Protein AF-A0A521HAP2-F1 (afdb_monomer)

Structure (mmCIF, N/CA/C/O backbone):
data_AF-A0A521HAP2-F1
#
_entry.id   AF-A0A521HAP2-F1
#
loop_
_atom_site.group_PDB
_atom_site.id
_atom_site.type_symbol
_atom_site.label_atom_id
_atom_site.label_alt_id
_atom_site.label_comp_id
_atom_site.label_asym_id
_atom_site.label_entity_id
_atom_site.label_seq_id
_atom_site.pdbx_PDB_ins_code
_atom_site.Cartn_x
_atom_site.Cartn_y
_atom_site.Cartn_z
_atom_site.occupancy
_atom_site.B_iso_or_equiv
_atom_site.auth_seq_id
_atom_site.auth_comp_id
_atom_site.auth_asym_id
_atom_site.auth_atom_id
_atom_site.pdbx_PDB_model_num
ATOM 1 N N . THR A 1 1 ? 21.084 -0.701 -2.648 1.00 40.22 1 THR A N 1
ATOM 2 C CA . THR A 1 1 ? 20.131 -0.106 -1.692 1.00 40.22 1 THR A CA 1
ATOM 3 C C . THR A 1 1 ? 19.084 0.658 -2.483 1.00 40.22 1 THR A C 1
ATOM 5 O O . THR A 1 1 ? 19.196 1.861 -2.666 1.00 40.22 1 THR A O 1
ATOM 8 N N . GLU A 1 2 ? 18.097 -0.043 -3.049 1.00 48.22 2 GLU A N 1
ATOM 9 C CA . GLU A 1 2 ? 16.968 0.624 -3.711 1.00 48.22 2 GLU A CA 1
ATOM 10 C C . GLU A 1 2 ? 16.092 1.251 -2.628 1.00 48.22 2 GLU A C 1
ATOM 12 O O . GLU A 1 2 ? 15.261 0.582 -2.014 1.00 48.22 2 GLU A O 1
ATOM 17 N N . GLY A 1 3 ? 16.337 2.529 -2.341 1.0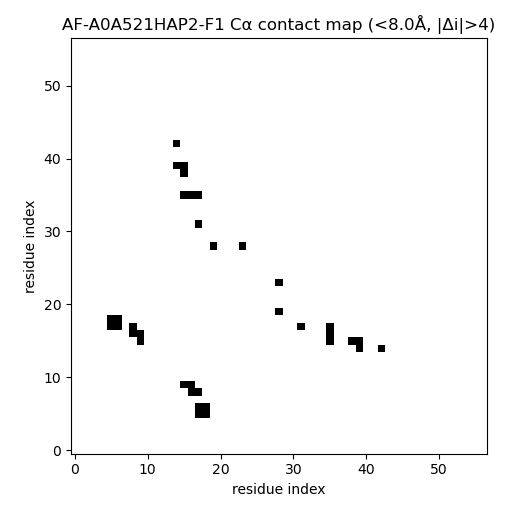0 48.06 3 GLY A N 1
ATOM 18 C CA . GLY A 1 3 ? 15.447 3.332 -1.522 1.00 48.06 3 GLY A CA 1
ATOM 19 C C . GLY A 1 3 ? 14.080 3.344 -2.189 1.00 48.06 3 GLY A C 1
ATOM 20 O O . GLY A 1 3 ? 13.886 3.987 -3.219 1.00 48.06 3 GLY A O 1
ATOM 21 N N . VAL A 1 4 ? 13.136 2.588 -1.631 1.00 55.16 4 VAL A N 1
ATOM 22 C CA . VAL A 1 4 ? 11.725 2.756 -1.957 1.00 55.16 4 VAL A CA 1
ATOM 23 C C . VAL A 1 4 ? 11.390 4.166 -1.501 1.00 55.16 4 VAL A C 1
ATOM 25 O O . VAL A 1 4 ? 11.337 4.432 -0.303 1.00 55.16 4 VAL A O 1
ATOM 28 N N . ALA A 1 5 ? 11.223 5.079 -2.454 1.00 52.09 5 ALA A N 1
ATOM 29 C CA . ALA A 1 5 ? 10.603 6.360 -2.184 1.00 52.09 5 ALA A CA 1
ATOM 30 C C . ALA A 1 5 ? 9.152 6.073 -1.773 1.00 52.09 5 ALA A C 1
ATOM 32 O O . ALA A 1 5 ? 8.253 6.030 -2.608 1.00 52.09 5 ALA A O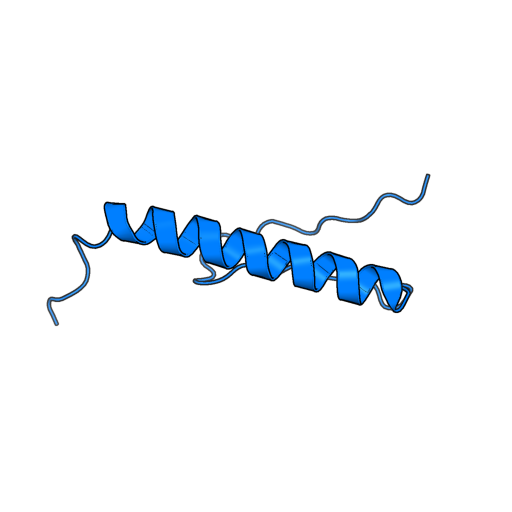 1
ATOM 33 N N . LEU A 1 6 ? 8.941 5.800 -0.485 1.00 59.19 6 LEU A N 1
ATOM 34 C CA . LEU A 1 6 ? 7.666 6.004 0.187 1.00 59.19 6 LEU A CA 1
ATOM 35 C C . LEU A 1 6 ? 7.425 7.518 0.109 1.00 59.19 6 LEU A C 1
ATOM 37 O O . LEU A 1 6 ? 7.890 8.281 0.952 1.00 59.19 6 LEU A O 1
ATOM 41 N N . GLY A 1 7 ? 6.857 7.958 -1.018 1.00 61.69 7 GLY A N 1
ATOM 42 C CA . GLY A 1 7 ? 6.515 9.355 -1.272 1.00 61.69 7 GLY A CA 1
ATOM 43 C C . GLY A 1 7 ? 5.493 9.862 -0.248 1.00 61.69 7 GLY A C 1
ATOM 44 O O . GLY A 1 7 ? 4.834 9.049 0.397 1.00 61.69 7 GLY A O 1
ATOM 45 N N . PRO A 1 8 ? 5.387 11.190 -0.073 1.00 54.44 8 PRO A N 1
ATOM 46 C CA . PRO A 1 8 ? 4.847 11.826 1.125 1.00 54.44 8 PRO A CA 1
ATOM 47 C C . PRO A 1 8 ? 3.467 11.281 1.477 1.00 54.44 8 PRO A C 1
ATOM 49 O O . PRO A 1 8 ? 2.592 11.224 0.614 1.00 54.44 8 PRO A O 1
ATOM 52 N N . ILE A 1 9 ? 3.269 10.929 2.753 1.00 57.78 9 ILE A N 1
ATOM 53 C CA . ILE A 1 9 ? 1.929 10.718 3.305 1.00 57.78 9 ILE A CA 1
ATOM 54 C C . ILE A 1 9 ? 1.142 11.982 2.972 1.00 57.78 9 ILE A C 1
ATOM 56 O O . ILE A 1 9 ? 1.424 13.058 3.506 1.00 57.78 9 ILE A O 1
ATOM 60 N N . LEU A 1 10 ? 0.208 11.870 2.029 1.00 56.09 10 LEU A N 1
ATOM 61 C CA . LEU A 1 10 ? -0.594 13.006 1.617 1.00 56.09 10 LEU A CA 1
ATOM 62 C C . LEU A 1 10 ? -1.478 13.391 2.807 1.00 56.09 10 LEU A C 1
ATOM 64 O O . LEU A 1 10 ? -2.330 12.628 3.259 1.00 56.09 10 LEU A O 1
ATOM 68 N N . MET A 1 11 ? -1.241 14.576 3.357 1.00 58.50 11 MET A N 1
ATOM 69 C CA . MET A 1 11 ? -2.094 15.165 4.383 1.00 58.50 11 MET A CA 1
ATOM 70 C C . MET A 1 11 ? -3.306 15.789 3.680 1.00 58.50 11 MET A C 1
ATOM 72 O O . MET A 1 11 ? -3.146 16.514 2.704 1.00 58.50 11 MET A O 1
ATOM 76 N N . GLY A 1 12 ? -4.521 15.482 4.143 1.00 61.78 12 GLY A N 1
ATOM 77 C CA . GLY A 1 12 ? -5.769 16.029 3.585 1.00 61.78 12 GLY A CA 1
ATOM 78 C C . GLY A 1 12 ? -6.486 15.160 2.543 1.00 61.78 12 GLY A C 1
ATOM 79 O O . GLY A 1 12 ? -7.625 15.456 2.196 1.00 61.78 12 GLY A O 1
ATOM 80 N N . VAL A 1 13 ? -5.903 14.050 2.080 1.00 61.03 13 VAL A N 1
ATOM 81 C CA . VAL A 1 13 ? -6.677 13.051 1.318 1.00 61.03 13 VAL A CA 1
ATOM 82 C C . VAL A 1 13 ? -7.618 12.310 2.261 1.00 61.03 13 VAL A C 1
ATOM 84 O O . VAL A 1 13 ? -7.227 11.977 3.377 1.00 61.03 13 VAL A O 1
ATOM 87 N N . SER A 1 14 ? -8.848 12.009 1.838 1.00 66.25 14 SER A N 1
ATOM 88 C CA . SER A 1 14 ? -9.801 11.227 2.647 1.00 66.25 14 SER A CA 1
ATOM 89 C C . SER A 1 14 ? -9.420 9.739 2.734 1.00 66.25 14 SER A C 1
ATOM 91 O O . SER A 1 14 ? -9.856 9.045 3.651 1.00 66.25 14 SER A O 1
ATOM 93 N N . LYS A 1 15 ? -8.570 9.242 1.821 1.00 71.44 15 LYS A N 1
ATOM 94 C CA . LYS A 1 15 ? -8.170 7.827 1.687 1.00 71.44 15 LYS A CA 1
ATOM 95 C C . LYS A 1 15 ? -6.650 7.685 1.477 1.00 71.44 15 LYS A C 1
ATOM 97 O O . LYS A 1 15 ? -6.048 8.637 0.989 1.00 71.44 15 LYS A O 1
ATOM 102 N N . PRO A 1 16 ? -6.037 6.529 1.802 1.00 77.69 16 PRO A N 1
ATOM 103 C CA . PRO A 1 16 ? -4.602 6.308 1.605 1.00 77.69 16 PRO A CA 1
ATOM 104 C C . PRO A 1 16 ? -4.185 6.381 0.132 1.00 77.69 16 PRO A C 1
ATOM 106 O O . PRO A 1 16 ? -4.894 5.874 -0.740 1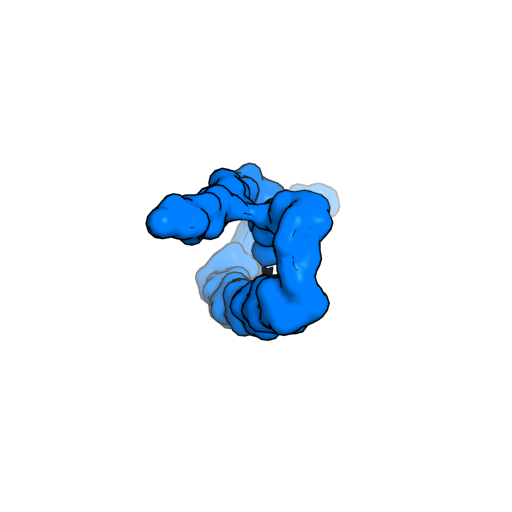.00 77.69 16 PRO A O 1
ATOM 109 N N . ALA A 1 17 ? -3.025 6.981 -0.140 1.00 78.31 17 ALA A N 1
ATOM 110 C CA . ALA A 1 17 ? -2.469 7.117 -1.482 1.00 78.31 17 ALA A CA 1
ATOM 111 C C . ALA A 1 17 ? -0.944 6.947 -1.450 1.00 78.31 17 ALA A C 1
ATOM 113 O O . ALA A 1 17 ? -0.253 7.680 -0.746 1.00 78.31 17 ALA A O 1
ATOM 114 N N . HIS A 1 18 ? -0.439 5.999 -2.244 1.00 80.44 18 HIS A N 1
ATOM 115 C CA . HIS A 1 18 ? 0.987 5.683 -2.372 1.00 80.44 18 HIS A CA 1
ATOM 116 C C . HIS A 1 18 ? 1.427 5.839 -3.824 1.00 80.44 18 HIS A C 1
ATOM 118 O O . HIS A 1 18 ? 0.763 5.332 -4.730 1.00 80.44 18 HIS A O 1
ATOM 124 N N . ILE A 1 19 ? 2.550 6.520 -4.054 1.00 83.50 19 ILE A N 1
ATOM 125 C CA . ILE A 1 19 ? 3.093 6.746 -5.400 1.00 83.50 19 ILE A CA 1
ATOM 126 C C . ILE A 1 19 ? 4.129 5.666 -5.713 1.00 83.50 19 ILE A C 1
ATOM 128 O O . ILE A 1 19 ? 5.082 5.469 -4.960 1.00 83.50 19 ILE A O 1
ATOM 132 N N . LEU A 1 20 ? 3.960 4.988 -6.849 1.00 84.06 20 LEU A N 1
ATOM 133 C CA . LEU A 1 20 ? 4.926 4.021 -7.370 1.00 84.06 20 LEU A CA 1
ATOM 134 C C . LEU A 1 20 ? 5.723 4.625 -8.522 1.00 84.06 20 LEU A C 1
ATOM 136 O O . LEU A 1 20 ? 5.216 5.441 -9.289 1.00 84.06 20 LEU A O 1
ATOM 140 N N . THR A 1 21 ? 6.974 4.192 -8.662 1.00 86.25 21 THR A N 1
ATOM 141 C CA . THR A 1 21 ? 7.789 4.529 -9.830 1.00 86.25 21 THR A CA 1
ATOM 142 C C . THR A 1 21 ? 7.442 3.608 -11.007 1.00 86.25 21 THR A C 1
ATOM 144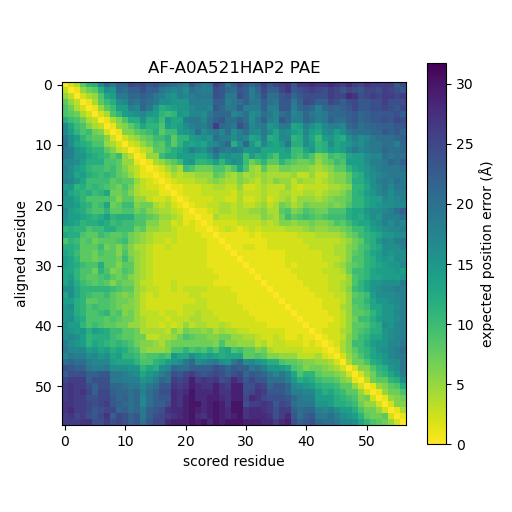 O O . THR A 1 21 ? 7.055 2.458 -10.783 1.00 86.25 21 THR A O 1
ATOM 147 N N . PRO A 1 22 ? 7.640 4.045 -12.267 1.00 82.31 22 PRO A N 1
ATOM 148 C CA . PRO A 1 22 ? 7.405 3.198 -13.444 1.00 82.31 22 PRO A CA 1
ATOM 149 C C . PRO A 1 22 ? 8.236 1.904 -13.477 1.00 82.31 22 PRO A C 1
ATOM 151 O O . PRO A 1 22 ? 7.873 0.955 -14.158 1.00 82.31 22 PRO A O 1
ATOM 154 N N . ALA A 1 23 ? 9.337 1.848 -12.721 1.00 89.00 23 ALA A N 1
ATOM 155 C CA . ALA A 1 23 ? 10.181 0.661 -12.576 1.00 89.00 23 ALA A CA 1
ATOM 156 C C . ALA A 1 23 ? 9.611 -0.394 -11.600 1.00 89.00 23 ALA A C 1
ATOM 158 O O . ALA A 1 23 ? 10.245 -1.421 -11.353 1.00 89.00 23 ALA A O 1
ATOM 159 N N . ALA A 1 24 ? 8.446 -0.153 -10.989 1.00 86.81 24 ALA A N 1
ATOM 160 C CA . ALA A 1 24 ? 7.834 -1.100 -10.067 1.00 86.81 24 ALA A CA 1
ATOM 161 C C . ALA A 1 24 ? 7.405 -2.394 -10.782 1.00 86.81 24 ALA A C 1
ATOM 163 O O . ALA A 1 24 ? 6.730 -2.381 -11.807 1.00 86.81 24 ALA A O 1
ATOM 164 N N . THR A 1 25 ? 7.757 -3.538 -10.195 1.00 91.69 25 THR A N 1
ATOM 165 C CA . THR A 1 25 ? 7.312 -4.855 -10.668 1.00 91.69 25 THR A CA 1
ATOM 166 C C . THR A 1 25 ? 5.861 -5.134 -10.267 1.00 91.69 25 THR A C 1
ATOM 168 O O . THR A 1 25 ? 5.347 -4.555 -9.308 1.00 91.69 25 THR A O 1
ATOM 171 N N . VAL A 1 26 ? 5.210 -6.101 -10.925 1.00 93.62 26 VAL A N 1
ATOM 172 C CA . VAL A 1 26 ? 3.831 -6.530 -10.600 1.00 93.62 26 VAL A CA 1
ATOM 173 C C . VAL A 1 26 ? 3.678 -6.896 -9.120 1.00 93.62 26 VAL A C 1
ATOM 175 O O . VAL A 1 26 ? 2.727 -6.473 -8.468 1.00 93.62 26 VAL A O 1
ATOM 178 N N . ARG A 1 27 ? 4.656 -7.612 -8.545 1.00 91.31 27 ARG A N 1
ATOM 179 C CA . ARG A 1 27 ? 4.664 -7.953 -7.113 1.00 91.31 27 ARG A CA 1
ATOM 180 C C . ARG A 1 27 ? 4.641 -6.706 -6.227 1.00 91.31 27 ARG A C 1
ATOM 182 O O . ARG A 1 27 ? 3.957 -6.704 -5.209 1.00 91.31 27 ARG A O 1
ATOM 189 N N . ARG A 1 28 ? 5.374 -5.650 -6.601 1.00 88.44 28 ARG A N 1
ATOM 190 C CA . ARG A 1 28 ? 5.386 -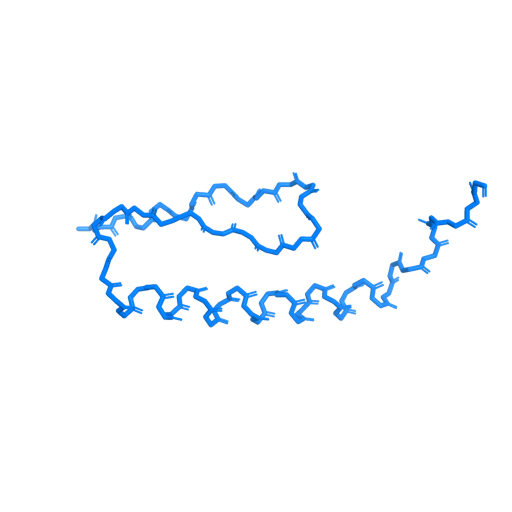4.383 -5.852 1.00 88.44 28 ARG A CA 1
ATOM 191 C C . ARG A 1 28 ? 4.025 -3.700 -5.909 1.00 88.44 28 ARG A C 1
ATOM 193 O O . ARG A 1 28 ? 3.571 -3.238 -4.873 1.00 88.44 28 ARG A O 1
ATOM 200 N N . VAL A 1 29 ? 3.362 -3.697 -7.065 1.00 89.88 29 VAL A N 1
ATOM 201 C CA . VAL A 1 29 ? 2.004 -3.144 -7.196 1.00 89.88 29 VAL A CA 1
ATOM 202 C C . VAL A 1 29 ? 1.033 -3.882 -6.274 1.00 89.88 29 VAL A C 1
ATOM 204 O O . VAL A 1 29 ? 0.393 -3.251 -5.440 1.00 89.88 29 VAL A O 1
ATOM 207 N N . VAL A 1 30 ? 0.995 -5.217 -6.346 1.00 92.94 30 VAL A N 1
ATOM 208 C CA . VAL A 1 30 ? 0.098 -6.047 -5.519 1.00 92.94 30 VAL A CA 1
ATOM 209 C C . VAL A 1 30 ? 0.346 -5.831 -4.025 1.00 92.94 30 VAL A C 1
ATOM 211 O O . VAL A 1 30 ? -0.594 -5.599 -3.266 1.00 92.94 30 VAL A O 1
ATOM 214 N N . ASN A 1 31 ? 1.611 -5.853 -3.601 1.00 90.12 31 ASN A N 1
ATOM 215 C CA . ASN A 1 31 ? 1.961 -5.625 -2.201 1.00 90.12 31 ASN A CA 1
ATOM 216 C C . ASN A 1 31 ? 1.537 -4.224 -1.724 1.00 90.12 31 ASN A C 1
ATOM 218 O O . ASN A 1 31 ? 1.076 -4.081 -0.595 1.00 90.12 31 ASN A O 1
ATOM 222 N N . MET A 1 32 ? 1.654 -3.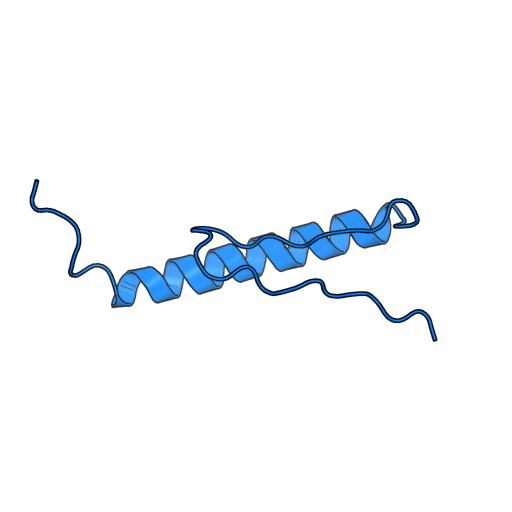198 -2.572 1.00 91.25 32 MET A N 1
ATOM 223 C CA . MET A 1 32 ? 1.268 -1.824 -2.226 1.00 91.25 32 MET A CA 1
ATOM 224 C C . MET A 1 32 ? -0.249 -1.640 -2.171 1.00 91.25 32 MET A C 1
ATOM 226 O O . MET A 1 32 ? -0.744 -0.928 -1.300 1.00 91.25 32 MET A O 1
ATOM 230 N N . THR A 1 33 ? -1.009 -2.338 -3.017 1.00 87.88 33 THR A N 1
ATOM 231 C CA . THR A 1 33 ? -2.474 -2.389 -2.907 1.00 87.88 33 THR A CA 1
ATOM 232 C C . THR A 1 33 ? -2.924 -3.048 -1.603 1.00 87.88 33 THR A C 1
ATOM 234 O O . THR A 1 33 ? -3.847 -2.547 -0.961 1.00 87.88 33 THR A O 1
ATOM 237 N N . ALA A 1 34 ? -2.266 -4.133 -1.178 1.00 91.06 34 ALA A N 1
ATOM 238 C CA . ALA A 1 34 ? -2.580 -4.792 0.091 1.00 91.06 34 ALA A CA 1
ATOM 239 C C . ALA A 1 34 ? -2.368 -3.851 1.289 1.00 91.06 34 ALA A C 1
ATOM 241 O O . ALA A 1 34 ? -3.236 -3.752 2.155 1.00 91.06 34 ALA A O 1
ATOM 242 N N . ILE A 1 35 ? -1.256 -3.109 1.301 1.00 88.25 35 ILE A N 1
ATOM 243 C CA . ILE A 1 35 ? -0.973 -2.104 2.336 1.00 88.25 35 ILE A CA 1
ATOM 244 C C . ILE A 1 35 ? -2.027 -0.993 2.317 1.00 88.25 35 ILE A C 1
ATOM 246 O O . ILE A 1 35 ? -2.620 -0.705 3.354 1.00 88.25 35 ILE A O 1
ATOM 250 N N . ALA A 1 36 ? -2.330 -0.428 1.145 1.00 86.75 36 ALA A N 1
ATOM 25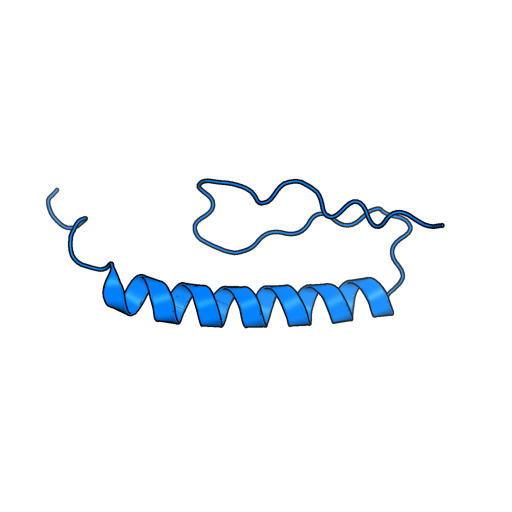1 C CA . ALA A 1 36 ? -3.328 0.635 1.013 1.00 86.75 36 ALA A CA 1
ATOM 252 C C . ALA A 1 36 ? -4.721 0.202 1.509 1.00 86.75 36 ALA 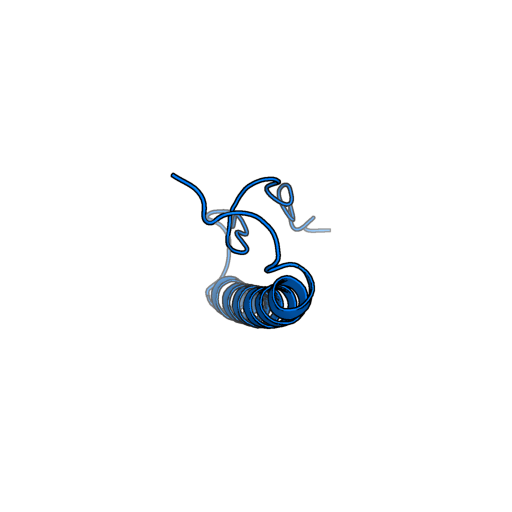A C 1
ATOM 254 O O . ALA A 1 36 ? -5.430 0.983 2.144 1.00 86.75 36 ALA A O 1
ATOM 255 N N . ALA A 1 37 ? -5.114 -1.051 1.253 1.00 87.69 37 ALA A N 1
ATOM 256 C CA . ALA A 1 37 ? -6.381 -1.602 1.727 1.00 87.69 37 ALA A CA 1
ATOM 257 C C . ALA A 1 37 ? -6.428 -1.712 3.260 1.00 87.69 37 ALA A C 1
ATOM 259 O O . ALA A 1 37 ? -7.439 -1.361 3.868 1.00 87.69 37 ALA A O 1
ATOM 260 N N . VAL A 1 38 ? -5.338 -2.165 3.886 1.00 88.94 38 VAL A N 1
ATOM 261 C CA . VAL A 1 38 ? -5.232 -2.263 5.350 1.00 88.94 38 VAL A CA 1
ATOM 262 C C . VAL A 1 38 ? -5.241 -0.876 5.990 1.00 88.94 38 VAL A C 1
ATOM 264 O O . VAL A 1 38 ? -5.986 -0.642 6.939 1.00 88.94 38 VAL A O 1
ATOM 267 N N . GLU A 1 39 ? -4.485 0.075 5.447 1.00 85.56 39 GLU A N 1
ATOM 268 C CA . GLU A 1 39 ? -4.494 1.458 5.933 1.00 85.56 39 GLU A CA 1
ATOM 269 C C . GLU A 1 39 ? -5.882 2.096 5.833 1.00 85.56 39 GLU A C 1
ATOM 271 O O . GLU A 1 39 ? -6.302 2.808 6.746 1.00 85.56 39 GLU A O 1
ATOM 276 N N . ALA A 1 40 ? -6.629 1.813 4.761 1.00 84.88 40 ALA A N 1
ATOM 277 C CA . ALA A 1 40 ? -7.990 2.312 4.600 1.00 84.88 40 ALA A CA 1
ATOM 278 C C . ALA A 1 40 ? -8.927 1.746 5.676 1.00 84.88 40 ALA A C 1
ATOM 280 O O . ALA A 1 40 ? -9.744 2.489 6.220 1.00 84.88 40 ALA A O 1
ATOM 281 N N . GLN A 1 41 ? -8.786 0.461 6.019 1.00 86.88 41 GLN A N 1
ATOM 282 C CA . GLN A 1 41 ? -9.553 -0.173 7.095 1.00 86.88 41 GLN A CA 1
ATOM 283 C C . GLN A 1 41 ? -9.210 0.423 8.464 1.00 86.88 41 GLN A C 1
ATOM 285 O O . GLN A 1 41 ? -10.115 0.774 9.220 1.00 86.88 41 GLN A O 1
ATOM 290 N N . ILE A 1 42 ? -7.918 0.597 8.763 1.00 86.50 42 ILE A N 1
ATOM 291 C CA . ILE A 1 42 ? -7.456 1.212 10.017 1.00 86.50 42 ILE A CA 1
ATOM 292 C C . ILE A 1 42 ? -7.997 2.638 10.133 1.00 86.50 42 ILE A C 1
ATOM 294 O O . ILE A 1 42 ? -8.527 3.019 11.176 1.00 86.50 42 ILE A O 1
ATOM 298 N N . ARG A 1 43 ? -7.925 3.420 9.054 1.00 79.75 43 ARG A N 1
ATOM 299 C CA . ARG A 1 43 ? -8.429 4.793 9.047 1.00 79.75 43 ARG A CA 1
ATOM 300 C C . ARG A 1 43 ? -9.943 4.853 9.206 1.00 79.75 43 ARG A C 1
ATOM 302 O O . ARG A 1 43 ? -10.422 5.667 9.984 1.00 79.75 43 ARG A O 1
ATOM 309 N N . ALA A 1 44 ? -10.690 3.982 8.529 1.00 77.56 44 ALA A N 1
ATOM 310 C CA . ALA A 1 44 ? -12.138 3.886 8.702 1.00 77.56 44 ALA A CA 1
ATOM 311 C C . ALA A 1 44 ? -12.516 3.549 10.157 1.00 77.56 44 ALA A C 1
ATOM 313 O O . ALA A 1 44 ? -13.432 4.158 10.708 1.00 77.56 44 ALA A O 1
ATOM 314 N N . ALA A 1 45 ? -11.769 2.649 10.806 1.00 77.38 45 ALA A N 1
ATOM 315 C CA . ALA A 1 45 ? -11.950 2.340 12.224 1.00 77.38 45 ALA A CA 1
ATOM 316 C C . ALA A 1 45 ? -11.653 3.548 13.135 1.00 77.38 45 ALA A C 1
ATOM 318 O O . ALA A 1 45 ? -12.358 3.766 14.117 1.00 77.38 45 ALA A O 1
ATOM 319 N N . GLN A 1 46 ? -10.662 4.375 12.788 1.00 71.56 46 GLN A N 1
ATOM 320 C CA . GLN A 1 46 ? -10.336 5.606 13.520 1.00 71.56 46 GLN A CA 1
ATOM 321 C C . GLN A 1 46 ? -11.378 6.713 13.296 1.00 71.56 46 GLN A C 1
ATOM 323 O O . GLN A 1 46 ? -11.759 7.395 14.247 1.00 71.56 46 GLN A O 1
ATOM 328 N N . THR A 1 47 ? -11.911 6.868 12.080 1.00 60.22 47 THR A N 1
ATOM 329 C CA . THR A 1 47 ? -12.992 7.827 11.786 1.00 60.22 47 THR A CA 1
ATOM 330 C C . THR A 1 47 ? -14.282 7.483 12.542 1.00 60.22 47 THR A C 1
ATOM 332 O O . THR A 1 47 ? -15.011 8.394 12.927 1.00 60.22 47 THR A O 1
ATOM 335 N N . GLY A 1 48 ? -14.509 6.209 12.887 1.00 53.12 48 GLY A N 1
ATOM 336 C CA . GLY A 1 48 ? -15.576 5.785 13.807 1.00 53.12 48 GLY A CA 1
ATOM 337 C C . GLY A 1 48 ? -15.498 6.392 15.219 1.00 53.12 48 GLY A C 1
ATOM 338 O O . GLY A 1 48 ? -16.498 6.394 15.929 1.00 53.12 48 GLY A O 1
ATOM 339 N N . THR A 1 49 ? -14.351 6.959 15.614 1.00 52.72 49 THR A N 1
ATOM 340 C CA . THR A 1 49 ? -14.170 7.694 16.886 1.00 52.72 49 THR A CA 1
ATOM 341 C C . THR A 1 49 ? -14.113 9.218 16.730 1.00 52.72 49 THR A C 1
ATOM 343 O O . THR A 1 49 ? -14.111 9.930 17.730 1.00 52.72 49 THR A O 1
ATOM 346 N N . ALA A 1 50 ? -14.105 9.732 15.494 1.00 52.69 50 ALA A N 1
ATOM 347 C CA . ALA A 1 50 ? -13.986 11.162 15.183 1.00 52.69 50 ALA A CA 1
ATOM 348 C C . ALA A 1 50 ? -15.185 11.726 14.387 1.00 52.69 50 ALA A C 1
ATOM 350 O O . ALA A 1 50 ? -15.156 12.877 13.959 1.00 52.69 50 ALA A O 1
ATOM 351 N N . GLY A 1 51 ? -16.251 10.944 14.182 1.00 48.16 51 GLY A N 1
ATOM 352 C CA . GLY A 1 51 ? -17.455 11.340 13.436 1.00 48.16 51 GLY A CA 1
ATOM 353 C C . GLY A 1 51 ? -18.429 12.239 14.212 1.00 48.16 51 GLY A C 1
ATOM 354 O O . GLY A 1 51 ? -19.613 11.926 14.272 1.00 48.16 51 GLY A O 1
ATOM 355 N N . GLY A 1 52 ? -17.940 13.319 14.832 1.00 46.19 52 GLY A N 1
ATOM 356 C CA . GLY A 1 52 ? -18.746 14.248 15.640 1.00 46.19 52 GLY A CA 1
ATOM 357 C C . GLY A 1 52 ? -18.900 15.671 15.091 1.00 46.19 52 GLY A C 1
ATOM 358 O O . GLY A 1 52 ? -19.641 16.453 15.675 1.00 46.19 52 GLY A O 1
ATOM 359 N N . ALA A 1 53 ? -18.235 16.048 14.001 1.00 53.38 53 ALA A N 1
ATOM 360 C CA . ALA A 1 53 ? -18.358 17.400 13.463 1.00 53.38 53 ALA A CA 1
ATOM 361 C C . ALA A 1 53 ? -18.123 17.386 11.957 1.00 53.38 53 ALA A C 1
ATOM 363 O O . ALA A 1 53 ? -16.979 17.375 11.536 1.00 53.38 53 ALA A O 1
ATOM 364 N N . GLU A 1 54 ? -19.206 17.322 11.180 1.00 52.84 54 GLU A N 1
ATOM 365 C CA . GLU A 1 54 ? -19.363 17.961 9.861 1.00 52.84 54 GLU A CA 1
ATOM 366 C C . GLU A 1 54 ? -20.714 17.528 9.274 1.00 52.84 54 GLU A C 1
ATOM 368 O O . GLU A 1 54 ? -20.838 16.594 8.487 1.00 52.84 54 GLU A O 1
ATOM 373 N N . GLY A 1 55 ? -21.760 18.197 9.757 1.00 49.25 55 GLY A N 1
ATOM 374 C CA . GLY A 1 55 ? -23.150 17.991 9.367 1.00 49.25 55 GLY A CA 1
ATOM 375 C C . GLY A 1 55 ? -24.022 19.175 9.781 1.00 49.25 55 GLY A C 1
ATOM 376 O O . GLY A 1 55 ? -25.044 18.983 10.427 1.00 49.25 55 GLY A O 1
ATOM 377 N N . SER A 1 56 ? -23.598 20.402 9.465 1.00 39.09 56 SER A N 1
ATOM 378 C CA . SER A 1 56 ? -24.489 21.568 9.441 1.00 39.09 56 SER A CA 1
ATOM 379 C C . SER A 1 56 ? -24.112 22.475 8.271 1.00 39.09 56 SER A C 1
ATOM 381 O O . SER A 1 56 ? -23.187 23.285 8.360 1.00 39.09 56 SER A O 1
ATOM 383 N 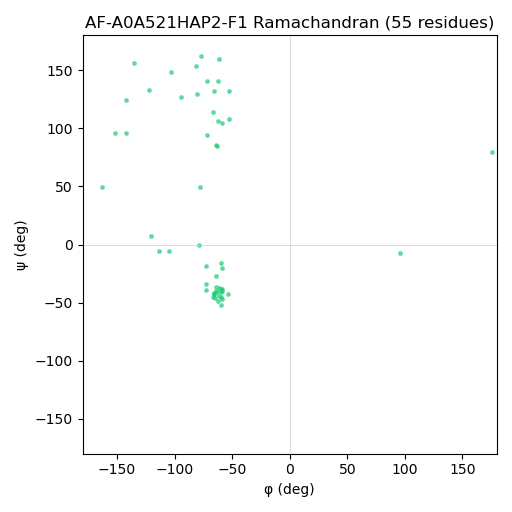N . GLY A 1 57 ? -24.828 22.288 7.171 1.00 41.38 57 GLY A N 1
ATOM 384 C CA . GLY A 1 57 ? -25.014 23.231 6.079 1.00 41.38 57 GLY A CA 1
ATOM 385 C C . GLY A 1 57 ? -26.489 23.202 5.726 1.00 41.38 57 GLY A C 1
ATOM 386 O O . GLY A 1 57 ? -27.032 22.073 5.700 1.00 41.38 57 GLY A O 1
#

Mean predicted aligned error: 11.28 Å

Solvent-accessible surface area (backbone atoms only — not comparable to full-atom values): 3898 Å² total; per-residue (Å²): 133,85,76,76,66,81,51,72,82,66,81,86,58,98,61,71,70,81,65,78,62,94,85,60,49,72,68,54,53,54,54,50,52,53,51,40,53,51,52,40,51,54,49,53,61,52,44,73,79,62,80,81,79,90,86,87,130

Foldseek 3Di:
DPPPCQDDQDPPDPFGDGDDDPPDDPVRVVVVVVVRVVRRVVVVVVVVVVVPDDPDD

Secondary structure (DSSP, 8-state):
----------TT-SS---PPPTT--HHHHHHHHHHHHHHHHHHHHHHTTTTTS----

Sequence (57 aa):
TEGVALGPILMGVSKPAHILTPAATVRRVVNMTAIAAVEAQIRAAQTGTAGGAEGSG

pLDDT: mean 71.21, std 17.13, range [39.09, 93.62]

Radius of gyration: 14.97 Å; Cα contacts (8 Å, |Δi|>4): 18; chains: 1; bounding box: 45×31×30 Å